Protein AF-A0A0F8W3A0-F1 (afdb_monomer_lite)

Structure (mmCIF, N/CA/C/O backbone):
data_AF-A0A0F8W3A0-F1
#
_entry.id   AF-A0A0F8W3A0-F1
#
loop_
_atom_site.group_PDB
_atom_site.id
_atom_site.type_symbol
_atom_site.label_atom_id
_atom_site.label_alt_id
_atom_site.label_comp_id
_atom_site.label_asym_id
_atom_site.label_entity_id
_atom_site.label_seq_id
_atom_site.pdbx_PDB_ins_code
_atom_site.Cartn_x
_atom_site.Cartn_y
_atom_site.Cartn_z
_atom_site.occupancy
_atom_site.B_iso_or_equiv
_atom_site.auth_seq_id
_atom_site.auth_comp_id
_atom_site.auth_asym_id
_atom_site.auth_atom_id
_atom_site.pdbx_PDB_model_num
ATOM 1 N N . MET A 1 1 ? 38.671 -34.546 41.965 1.00 46.03 1 MET A N 1
ATOM 2 C CA . MET A 1 1 ? 38.949 -34.335 40.530 1.00 46.03 1 MET A CA 1
ATOM 3 C C . MET A 1 1 ? 37.678 -34.710 39.779 1.00 46.03 1 MET A C 1
ATOM 5 O O . MET A 1 1 ? 37.329 -35.881 39.822 1.00 46.03 1 MET A O 1
ATOM 9 N N . GLY A 1 2 ? 36.982 -33.723 39.197 1.00 43.16 2 GLY A N 1
ATOM 10 C CA . GLY A 1 2 ? 35.785 -33.884 38.350 1.00 43.16 2 GLY A CA 1
ATOM 11 C C . GLY A 1 2 ? 34.471 -33.930 39.138 1.00 43.16 2 GLY A C 1
ATOM 12 O O . GLY A 1 2 ? 34.046 -35.011 39.520 1.00 43.16 2 GLY A O 1
ATOM 13 N N . ASP A 1 3 ? 33.927 -32.823 39.638 1.00 43.59 3 ASP A N 1
ATOM 14 C CA . ASP A 1 3 ? 33.270 -31.683 38.964 1.00 43.59 3 ASP A CA 1
ATOM 15 C C . ASP A 1 3 ? 31.891 -31.984 38.351 1.00 43.59 3 ASP A C 1
ATOM 17 O O . ASP A 1 3 ? 31.725 -32.617 37.311 1.00 43.59 3 ASP A O 1
ATOM 21 N N . GLU A 1 4 ? 30.916 -31.454 39.086 1.00 52.03 4 GLU A N 1
ATOM 22 C CA . GLU A 1 4 ? 29.560 -31.041 38.756 1.00 52.03 4 GLU A CA 1
ATOM 23 C C . GLU A 1 4 ? 29.328 -30.640 37.286 1.00 52.03 4 GLU A C 1
ATOM 25 O O . GLU A 1 4 ? 29.708 -29.558 36.850 1.00 52.03 4 GLU A O 1
ATOM 30 N N . ILE A 1 5 ? 28.555 -31.442 36.547 1.00 55.28 5 ILE A N 1
ATOM 31 C CA . ILE A 1 5 ? 27.807 -30.969 35.371 1.00 55.28 5 ILE A CA 1
ATOM 32 C C . ILE A 1 5 ? 26.384 -31.527 35.450 1.00 55.28 5 ILE A C 1
ATOM 34 O O . ILE A 1 5 ? 26.012 -32.473 34.766 1.00 55.28 5 ILE A O 1
ATOM 38 N N . SER A 1 6 ? 25.567 -30.947 36.329 1.00 50.50 6 SER A N 1
ATOM 39 C CA . SER A 1 6 ? 24.106 -31.093 36.257 1.00 50.50 6 SER A CA 1
ATOM 40 C C . SER A 1 6 ? 23.400 -29.863 36.824 1.00 50.50 6 SER A C 1
ATOM 42 O O . SER A 1 6 ? 22.491 -29.960 37.650 1.00 50.50 6 SER A O 1
ATOM 44 N N . LYS A 1 7 ? 23.843 -28.671 36.409 1.00 53.19 7 LYS A N 1
ATOM 45 C CA . LYS A 1 7 ? 23.241 -27.413 36.852 1.00 53.19 7 LYS A CA 1
ATOM 46 C C . LYS A 1 7 ? 23.422 -26.314 35.809 1.00 53.19 7 LYS A C 1
ATOM 48 O O . LYS A 1 7 ? 24.353 -25.535 35.917 1.00 53.19 7 LYS A O 1
ATOM 53 N N . ALA A 1 8 ? 22.540 -26.271 34.809 1.00 48.31 8 ALA A N 1
ATOM 54 C CA . ALA A 1 8 ? 22.106 -25.037 34.133 1.00 48.31 8 ALA A CA 1
ATOM 55 C C . ALA A 1 8 ? 21.257 -25.360 32.894 1.00 48.31 8 ALA A C 1
ATOM 57 O O . ALA A 1 8 ? 21.738 -25.210 31.783 1.00 48.31 8 ALA A O 1
ATOM 58 N N . MET A 1 9 ? 19.997 -25.772 33.066 1.00 46.09 9 MET A N 1
ATOM 59 C CA . MET A 1 9 ? 18.939 -25.516 32.067 1.00 46.09 9 MET A CA 1
ATOM 60 C C . MET A 1 9 ? 17.560 -25.325 32.718 1.00 46.09 9 MET A C 1
ATOM 62 O O . MET A 1 9 ? 16.527 -25.572 32.107 1.00 46.09 9 MET A O 1
ATOM 66 N N . SER A 1 10 ? 17.513 -24.779 33.938 1.00 42.81 10 SER A N 1
ATOM 67 C CA . SER A 1 10 ? 16.358 -23.970 34.333 1.00 42.81 10 SER A CA 1
ATOM 68 C C . SER A 1 10 ? 16.517 -22.613 33.650 1.00 42.81 10 SER A C 1
ATOM 70 O O . SER A 1 10 ? 16.960 -21.641 34.265 1.00 42.81 10 SER A O 1
ATOM 72 N N . GLY A 1 11 ? 16.248 -22.576 32.341 1.00 41.41 11 GLY A N 1
ATOM 73 C CA . GLY A 1 11 ? 16.001 -21.330 31.634 1.00 41.41 11 GLY A CA 1
ATOM 74 C C . GLY A 1 11 ? 14.846 -20.665 32.356 1.00 41.41 11 GLY A C 1
ATOM 75 O O . GLY A 1 11 ? 13.701 -21.088 32.208 1.00 41.41 11 GLY A O 1
ATOM 76 N N . GLY A 1 12 ? 15.179 -19.719 33.235 1.00 38.94 12 GLY A N 1
ATOM 77 C CA . GLY A 1 12 ? 14.203 -18.928 33.946 1.00 38.94 12 GLY A CA 1
ATOM 78 C C . GLY A 1 12 ? 13.277 -18.363 32.893 1.00 38.94 12 GLY A C 1
ATOM 79 O O . GLY A 1 12 ? 13.705 -17.577 32.048 1.00 38.94 12 GLY A O 1
ATOM 80 N N . ALA A 1 13 ? 12.022 -18.805 32.920 1.00 45.09 13 ALA A N 1
ATOM 81 C CA . ALA A 1 13 ? 10.947 -18.012 32.383 1.00 45.09 13 ALA A CA 1
ATOM 82 C C . ALA A 1 13 ? 11.115 -16.665 33.075 1.00 45.09 13 ALA A C 1
ATOM 84 O O . ALA A 1 13 ? 10.831 -16.532 34.265 1.00 45.09 13 ALA A O 1
ATOM 85 N N . ASN A 1 14 ? 11.709 -15.708 32.363 1.00 47.34 14 ASN A N 1
ATOM 86 C CA . ASN A 1 14 ? 11.709 -14.328 32.774 1.00 47.34 14 ASN A CA 1
ATOM 87 C C . ASN A 1 14 ? 10.236 -13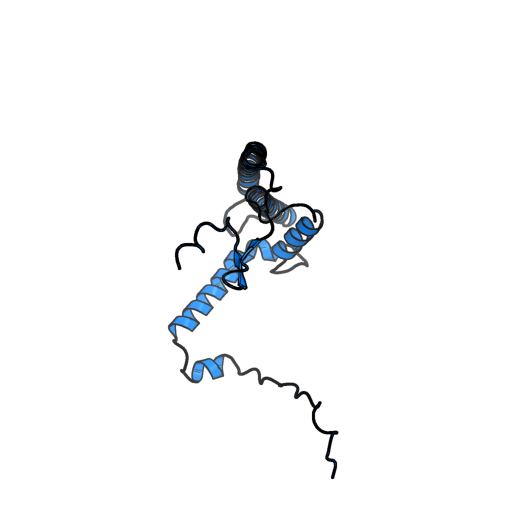.953 32.682 1.00 47.34 14 ASN A C 1
ATOM 89 O O . ASN A 1 14 ? 9.736 -13.558 31.629 1.00 47.34 14 ASN A O 1
ATOM 93 N N . THR A 1 15 ? 9.512 -14.223 33.768 1.00 48.03 15 THR A N 1
ATOM 94 C CA . THR A 1 15 ? 8.209 -13.670 34.079 1.00 48.03 15 THR A CA 1
ATOM 95 C C . THR A 1 15 ? 8.469 -12.185 34.239 1.00 48.03 15 THR A C 1
ATOM 97 O O . THR A 1 15 ? 8.573 -11.680 35.356 1.00 48.03 15 THR A O 1
ATOM 100 N N . GLY A 1 16 ? 8.717 -11.523 33.105 1.00 51.25 16 GLY A N 1
ATOM 101 C CA . GLY A 1 16 ? 8.840 -10.091 33.000 1.00 51.25 16 GLY A CA 1
ATOM 102 C C . GLY A 1 16 ? 7.542 -9.578 33.562 1.00 51.25 16 GLY A C 1
ATOM 103 O O . GLY A 1 16 ? 6.495 -9.710 32.932 1.00 51.25 16 GLY A O 1
ATOM 104 N N . GLN A 1 17 ? 7.605 -9.133 34.813 1.00 55.22 17 GLN A N 1
ATOM 105 C CA . GLN A 1 17 ? 6.503 -8.464 35.457 1.00 55.22 17 GLN A CA 1
ATOM 106 C C . GLN A 1 17 ? 6.109 -7.368 34.485 1.00 55.22 17 GLN A C 1
ATOM 108 O O . GLN A 1 17 ? 6.928 -6.507 34.165 1.00 55.22 17 GLN A O 1
ATOM 113 N N . THR A 1 18 ? 4.907 -7.473 33.926 1.00 60.84 18 THR A N 1
ATOM 114 C CA . THR A 1 18 ? 4.360 -6.446 33.057 1.00 60.84 18 THR A CA 1
ATOM 115 C C . THR A 1 18 ? 4.159 -5.236 33.954 1.00 60.84 18 THR A C 1
ATOM 117 O O . THR A 1 18 ? 3.122 -5.093 34.600 1.00 60.84 18 THR A O 1
ATOM 120 N N . GLU A 1 19 ? 5.208 -4.430 34.110 1.00 72.31 19 GLU A N 1
ATOM 121 C CA . GLU A 1 19 ? 5.129 -3.183 34.845 1.00 72.31 19 GLU A CA 1
ATOM 122 C C . GLU A 1 19 ? 3.984 -2.390 34.213 1.00 72.31 19 GLU A C 1
ATOM 124 O O . GLU A 1 19 ? 3.957 -2.173 32.998 1.00 72.31 19 GLU A O 1
ATOM 129 N N . ASN A 1 20 ? 2.981 -2.039 35.023 1.00 83.81 20 ASN A N 1
ATOM 130 C CA . ASN A 1 20 ? 1.862 -1.231 34.558 1.00 83.81 20 ASN A CA 1
ATOM 131 C C . ASN A 1 20 ? 2.443 0.057 33.949 1.00 83.81 20 ASN A C 1
ATOM 133 O O . ASN A 1 20 ? 3.260 0.725 34.579 1.00 83.81 20 ASN A O 1
ATOM 137 N N . LEU A 1 21 ? 2.019 0.416 32.734 1.00 76.94 21 LEU A N 1
ATOM 138 C CA . LEU A 1 21 ? 2.441 1.645 32.064 1.00 76.94 21 LEU A CA 1
ATOM 139 C C . LEU A 1 21 ? 2.343 2.860 33.002 1.00 76.94 21 LEU A C 1
ATOM 141 O O . LEU A 1 21 ? 3.266 3.662 33.056 1.00 76.94 21 LEU A O 1
ATOM 145 N N . GLU A 1 22 ? 1.280 2.960 33.799 1.00 80.56 22 GLU A N 1
ATOM 146 C CA . GLU A 1 22 ? 1.099 4.030 34.784 1.00 80.56 22 GLU A CA 1
ATOM 147 C C . GLU A 1 22 ? 2.208 4.053 35.841 1.00 80.56 22 GLU A C 1
ATOM 149 O O . GLU A 1 22 ? 2.667 5.129 36.216 1.00 80.56 22 GLU A O 1
ATOM 154 N N . SER A 1 23 ? 2.701 2.893 36.289 1.00 83.25 23 SER A N 1
ATOM 155 C CA . SER A 1 23 ? 3.794 2.839 37.265 1.00 83.25 23 SER A CA 1
ATOM 156 C C . SER A 1 23 ? 5.122 3.297 36.656 1.00 83.25 23 SER A C 1
ATOM 158 O O . SER A 1 23 ? 5.858 4.036 37.309 1.00 83.25 23 SER A O 1
ATOM 160 N N . ILE A 1 24 ? 5.399 2.948 35.394 1.00 80.88 24 ILE A N 1
ATOM 161 C CA . ILE A 1 24 ? 6.578 3.425 34.651 1.00 80.88 24 ILE A CA 1
ATOM 162 C C . ILE A 1 24 ? 6.500 4.943 34.446 1.00 80.88 24 ILE A C 1
ATOM 164 O O . ILE A 1 24 ? 7.482 5.652 34.674 1.00 80.88 24 ILE A O 1
ATOM 168 N N . LEU A 1 25 ? 5.327 5.449 34.055 1.00 78.56 25 LEU A N 1
ATOM 169 C CA . LEU A 1 25 ? 5.083 6.880 33.866 1.00 78.56 25 LEU A CA 1
ATOM 170 C C . LEU A 1 25 ? 5.288 7.665 35.170 1.00 78.56 25 LEU A C 1
ATOM 172 O O . LEU A 1 25 ? 5.938 8.711 35.161 1.00 78.56 25 LEU A O 1
ATOM 176 N N . ASN A 1 26 ? 4.802 7.131 36.294 1.00 82.94 26 ASN A N 1
ATOM 177 C CA . ASN A 1 26 ? 4.881 7.776 37.607 1.00 82.94 26 ASN A CA 1
ATOM 178 C C . ASN A 1 26 ? 6.303 7.832 38.190 1.00 82.94 26 ASN A C 1
ATOM 180 O O . ASN A 1 26 ? 6.562 8.660 39.060 1.00 82.94 26 ASN A O 1
ATOM 184 N N . ARG A 1 27 ? 7.244 7.006 37.707 1.00 88.44 27 ARG A N 1
ATOM 185 C CA . ARG A 1 27 ? 8.666 7.083 38.104 1.00 88.44 27 ARG A CA 1
ATOM 186 C C . ARG A 1 27 ? 9.367 8.343 37.583 1.00 88.44 27 ARG A C 1
ATOM 188 O O . ARG A 1 27 ? 10.441 8.677 38.070 1.00 88.44 27 ARG A O 1
ATOM 195 N N . GLY A 1 28 ? 8.789 9.036 36.598 1.00 82.12 28 GLY A N 1
ATOM 196 C CA . GLY A 1 28 ? 9.275 10.342 36.138 1.00 82.12 28 GLY A CA 1
ATOM 197 C C . GLY A 1 28 ? 10.562 10.320 35.305 1.00 82.12 28 GLY A C 1
ATOM 198 O O . GLY A 1 28 ? 11.107 11.379 35.016 1.00 82.12 28 GLY A O 1
ATOM 199 N N . TYR A 1 29 ? 11.050 9.147 34.888 1.00 87.44 29 TYR A N 1
ATOM 200 C CA . TYR A 1 29 ? 12.271 9.039 34.075 1.00 87.44 29 TYR A CA 1
ATOM 201 C C . TYR A 1 29 ? 12.092 9.499 32.621 1.00 87.44 29 TYR A C 1
ATOM 203 O O . TYR A 1 29 ? 13.060 9.884 31.971 1.00 87.44 29 TYR A O 1
ATOM 211 N N . GLY A 1 30 ? 10.870 9.423 32.089 1.00 85.75 30 GLY A N 1
ATOM 212 C CA . GLY A 1 30 ? 10.575 9.778 30.701 1.00 85.75 30 GLY A CA 1
ATOM 213 C C . GLY A 1 30 ? 10.087 11.216 30.543 1.00 85.75 30 GLY A C 1
ATOM 214 O O . GLY A 1 30 ? 9.406 11.750 31.415 1.00 85.75 30 GLY A O 1
ATOM 215 N N . ASP A 1 31 ? 10.367 11.819 29.388 1.00 86.56 31 ASP A N 1
ATOM 216 C CA . ASP A 1 31 ? 9.865 13.150 29.039 1.00 86.56 31 ASP A CA 1
ATOM 217 C C . ASP A 1 31 ? 8.334 13.117 28.812 1.00 86.56 31 ASP A C 1
ATOM 219 O O . ASP A 1 31 ? 7.862 12.405 27.917 1.00 86.56 31 ASP A O 1
ATOM 223 N N . PRO A 1 32 ? 7.524 13.910 29.542 1.00 87.38 32 PRO A N 1
ATOM 224 C CA . PRO A 1 32 ? 6.072 13.984 29.347 1.00 87.38 32 PRO A CA 1
ATOM 225 C C . PRO A 1 32 ? 5.630 14.290 27.905 1.00 87.38 32 PRO A C 1
ATOM 227 O O . PRO A 1 32 ? 4.557 13.853 27.469 1.00 87.38 32 PRO A O 1
ATOM 230 N N . ARG A 1 33 ? 6.453 15.014 27.131 1.00 88.88 33 ARG A N 1
ATOM 231 C CA . ARG A 1 33 ? 6.192 15.321 25.715 1.00 88.88 33 ARG A CA 1
ATOM 232 C C . ARG A 1 33 ? 6.209 14.062 24.852 1.00 88.88 33 ARG A C 1
ATOM 234 O O . ARG A 1 33 ? 5.413 13.972 23.917 1.00 88.88 33 ARG A O 1
ATOM 241 N N . PHE A 1 34 ? 7.051 13.082 25.185 1.00 90.19 34 PHE A N 1
ATOM 242 C CA . PHE A 1 34 ? 7.121 11.802 24.479 1.00 90.19 34 PHE A CA 1
ATOM 243 C C . PHE A 1 34 ? 5.819 11.007 24.634 1.00 90.19 34 PHE A C 1
ATOM 245 O O . PHE A 1 34 ? 5.243 10.546 23.652 1.00 90.19 34 PHE A O 1
ATOM 252 N N . TYR A 1 35 ? 5.262 10.932 25.842 1.00 86.56 35 TYR A N 1
ATOM 253 C CA . TYR A 1 35 ? 3.987 10.237 26.063 1.00 86.56 35 TYR A CA 1
ATOM 254 C C . TYR A 1 35 ? 2.801 10.961 25.425 1.00 86.56 35 TYR A C 1
ATOM 256 O O . TYR A 1 35 ? 1.862 10.330 24.932 1.00 86.56 35 TYR A O 1
ATOM 264 N N . ASN A 1 36 ? 2.853 12.294 25.366 1.00 86.56 36 ASN A N 1
ATOM 265 C CA . ASN A 1 36 ? 1.880 13.060 24.597 1.00 86.56 36 ASN A CA 1
ATOM 266 C C . ASN A 1 36 ? 1.965 12.751 23.092 1.00 86.56 36 ASN A C 1
ATOM 268 O O . ASN A 1 36 ? 0.932 12.608 22.438 1.00 86.56 36 ASN A O 1
ATOM 272 N N . LEU A 1 37 ? 3.178 12.604 22.549 1.00 90.25 37 LEU A N 1
ATOM 273 C CA . LEU A 1 37 ? 3.385 12.161 21.170 1.00 90.25 37 LEU A CA 1
ATOM 274 C C . LEU A 1 37 ? 2.789 10.765 20.944 1.00 90.25 37 LEU A C 1
ATOM 276 O O . LEU A 1 37 ? 2.023 10.596 19.999 1.00 90.25 37 LEU A O 1
ATOM 280 N N . LEU A 1 38 ? 3.046 9.803 21.835 1.00 89.69 38 LEU A N 1
ATOM 281 C CA . LEU A 1 38 ? 2.477 8.454 21.728 1.00 89.69 38 LEU A CA 1
ATOM 282 C C . LEU A 1 38 ? 0.942 8.460 21.741 1.00 89.69 38 LEU A C 1
ATOM 284 O O . LEU A 1 38 ? 0.323 7.778 20.925 1.00 89.69 38 LEU A O 1
ATOM 288 N N . ARG A 1 39 ? 0.307 9.281 22.591 1.00 90.06 39 ARG A N 1
ATOM 289 C CA . ARG A 1 39 ? -1.159 9.454 22.575 1.00 90.06 39 ARG A CA 1
ATOM 290 C C . ARG A 1 39 ? -1.662 9.988 21.234 1.00 90.06 39 ARG A C 1
ATOM 292 O O . ARG A 1 39 ? -2.620 9.450 20.681 1.00 90.06 39 ARG A O 1
ATOM 299 N N . LYS A 1 40 ? -0.999 11.008 20.679 1.00 91.81 40 LYS A N 1
ATOM 300 C CA . LYS A 1 40 ? -1.330 11.537 19.344 1.00 91.81 40 LYS A CA 1
ATOM 301 C C . LYS A 1 40 ? -1.155 10.472 18.258 1.00 91.81 40 LYS A C 1
ATOM 303 O O . LYS A 1 40 ? -2.014 10.353 17.387 1.00 91.81 40 LYS A O 1
ATOM 308 N N . MET A 1 41 ? -0.091 9.671 18.330 1.00 91.12 41 MET A N 1
ATOM 309 C CA . MET A 1 41 ? 0.158 8.571 17.394 1.00 91.12 41 MET A CA 1
ATOM 310 C C . MET A 1 41 ? -0.906 7.473 17.489 1.00 91.12 41 MET A C 1
ATOM 312 O O . MET A 1 41 ? -1.342 6.980 16.454 1.00 91.12 41 MET A O 1
ATOM 316 N N . ALA A 1 42 ? -1.376 7.130 18.691 1.00 88.06 42 ALA A N 1
ATOM 317 C CA . ALA A 1 42 ? -2.444 6.147 18.877 1.00 88.06 42 ALA A CA 1
ATOM 318 C C . ALA A 1 42 ? -3.761 6.596 18.217 1.00 88.06 42 ALA A C 1
ATOM 320 O O . ALA A 1 42 ? -4.399 5.819 17.504 1.00 88.06 42 ALA A O 1
ATOM 321 N N . ILE A 1 43 ? -4.130 7.872 18.390 1.00 87.75 43 ILE A N 1
ATOM 322 C CA . ILE A 1 43 ? -5.306 8.469 17.737 1.00 87.75 43 ILE A CA 1
ATOM 323 C C . ILE A 1 43 ? -5.135 8.459 16.212 1.00 87.75 43 ILE A C 1
ATOM 325 O O . ILE A 1 43 ? -6.037 8.041 15.482 1.00 87.75 43 ILE A O 1
ATOM 329 N N . LEU A 1 44 ? -3.965 8.884 15.723 1.00 84.31 44 LEU A N 1
ATOM 330 C CA . LEU A 1 44 ? -3.664 8.920 14.292 1.00 84.31 44 LEU A CA 1
ATOM 331 C C . LEU A 1 44 ? -3.706 7.523 13.664 1.00 84.31 44 LEU A C 1
ATOM 333 O O . LEU A 1 44 ? -4.267 7.367 12.582 1.00 84.31 44 LEU A O 1
ATOM 337 N N . HIS A 1 45 ? -3.156 6.518 14.346 1.00 84.75 45 HIS A N 1
ATOM 338 C CA . HIS A 1 45 ? -3.184 5.127 13.906 1.00 84.75 45 HIS A CA 1
ATOM 339 C C . HIS A 1 45 ? -4.623 4.645 13.702 1.00 84.75 45 HIS A C 1
ATOM 341 O O . HIS A 1 45 ? -4.957 4.169 12.619 1.00 84.75 45 HIS A O 1
ATOM 347 N N . GLY A 1 46 ? -5.496 4.838 14.697 1.00 80.88 46 GLY A N 1
ATOM 348 C CA . GLY A 1 46 ? -6.906 4.463 14.582 1.00 80.88 46 GLY A CA 1
ATOM 349 C C . GLY A 1 46 ? -7.613 5.173 13.424 1.00 80.88 46 GLY A C 1
ATOM 350 O O . GLY A 1 46 ? -8.330 4.534 12.659 1.00 80.88 46 GLY A O 1
ATOM 351 N N . SER A 1 47 ? -7.362 6.475 13.252 1.00 80.06 47 SER A N 1
ATOM 352 C CA . SER A 1 47 ? -7.944 7.275 12.167 1.00 80.06 47 SER A CA 1
ATOM 353 C C . SER A 1 47 ? -7.490 6.803 10.780 1.00 80.06 47 SER A C 1
ATOM 355 O O . SER A 1 47 ? -8.319 6.518 9.917 1.00 80.06 47 SER A O 1
ATOM 357 N N . LYS A 1 48 ? -6.177 6.636 10.574 1.00 76.56 48 LYS A N 1
ATOM 358 C CA . LYS A 1 48 ? -5.601 6.209 9.289 1.00 76.56 48 LYS A CA 1
ATOM 359 C C . LYS A 1 48 ? -5.950 4.772 8.931 1.00 76.56 48 LYS A C 1
ATOM 361 O O . LYS A 1 48 ? -6.089 4.452 7.754 1.00 76.56 48 LYS A O 1
ATOM 366 N N . ASN A 1 49 ? -6.092 3.911 9.932 1.00 77.31 49 ASN A N 1
ATOM 367 C CA . ASN A 1 49 ? -6.377 2.503 9.713 1.00 77.31 49 ASN A CA 1
ATOM 368 C C . ASN A 1 49 ? -7.879 2.204 9.588 1.00 77.31 49 ASN A C 1
ATOM 370 O O . ASN A 1 49 ? -8.257 1.077 9.285 1.00 77.31 49 ASN A O 1
ATOM 374 N N . LYS A 1 50 ? -8.748 3.199 9.808 1.00 75.38 50 LYS A N 1
ATOM 375 C CA . LYS A 1 50 ? -10.200 3.006 9.869 1.00 75.38 50 LYS A CA 1
ATOM 376 C C . LYS A 1 50 ? -10.789 2.436 8.581 1.00 75.38 50 LYS A C 1
ATOM 378 O O . LYS A 1 50 ? -11.688 1.606 8.673 1.00 75.38 50 LYS A O 1
ATOM 383 N N . ASP A 1 51 ? -10.289 2.837 7.416 1.00 66.94 51 ASP A N 1
ATOM 384 C CA . ASP A 1 51 ? -10.770 2.310 6.131 1.00 66.94 51 ASP A CA 1
ATOM 385 C C . ASP A 1 51 ? -10.286 0.863 5.903 1.00 66.94 51 ASP A C 1
ATOM 387 O O . ASP A 1 51 ? -11.036 0.015 5.424 1.00 66.94 51 ASP A O 1
ATOM 391 N N . TYR A 1 52 ? -9.066 0.535 6.341 1.00 66.75 52 TYR A N 1
ATOM 392 C CA . TYR A 1 52 ? -8.466 -0.794 6.169 1.00 66.75 52 TYR A CA 1
ATOM 393 C C . TYR A 1 52 ? -8.954 -1.832 7.191 1.00 66.75 52 TYR A C 1
ATOM 395 O O . TYR A 1 52 ? -9.055 -3.019 6.872 1.00 66.75 52 TYR A O 1
ATOM 403 N N . ALA A 1 53 ? -9.289 -1.394 8.406 1.00 70.94 53 ALA A N 1
ATOM 404 C CA . ALA A 1 53 ? -9.733 -2.245 9.508 1.00 70.94 53 ALA A CA 1
ATOM 405 C C . ALA A 1 53 ? -11.179 -2.750 9.362 1.00 70.94 53 ALA A C 1
ATOM 407 O O . ALA A 1 53 ? -11.621 -3.579 10.156 1.00 70.94 53 ALA A O 1
ATOM 408 N N . GLN A 1 54 ? -11.923 -2.256 8.368 1.00 68.44 54 GLN A N 1
ATOM 409 C CA . GLN A 1 54 ? -13.339 -2.581 8.162 1.00 68.44 54 GLN A CA 1
ATOM 410 C C . GLN A 1 54 ? -13.583 -3.795 7.250 1.00 68.44 54 GLN A C 1
ATOM 412 O O . GLN A 1 54 ? -14.729 -4.205 7.087 1.00 68.44 54 GLN A O 1
ATOM 417 N N . GLY A 1 55 ? -12.533 -4.421 6.704 1.00 63.53 55 GLY A N 1
ATOM 418 C CA . GLY A 1 55 ? -12.613 -5.561 5.775 1.00 63.53 55 GLY A CA 1
ATOM 419 C C . GLY A 1 55 ? -13.041 -6.912 6.377 1.00 63.53 55 GLY A C 1
ATOM 420 O O . GLY A 1 55 ? -12.547 -7.957 5.955 1.00 63.53 55 GLY A O 1
ATOM 421 N N . GLY A 1 56 ? -13.921 -6.929 7.380 1.00 64.50 56 GLY A N 1
ATOM 422 C CA . GLY A 1 56 ? -14.473 -8.157 7.964 1.00 64.50 56 GLY A CA 1
ATOM 423 C C . GLY A 1 56 ? -13.504 -8.921 8.881 1.00 64.50 56 GLY A C 1
ATOM 424 O O . GLY A 1 56 ? -12.820 -8.331 9.715 1.00 64.50 56 GLY A O 1
ATOM 425 N N . LYS A 1 57 ? -13.457 -10.259 8.758 1.00 68.44 57 LYS A N 1
ATOM 426 C CA . LYS A 1 57 ? -12.766 -11.179 9.698 1.00 68.44 57 LYS A CA 1
ATOM 427 C C . LYS A 1 57 ? -11.253 -10.954 9.840 1.00 68.44 57 LYS A C 1
ATOM 429 O O . LYS A 1 57 ? -10.654 -11.470 10.775 1.00 68.44 57 LYS A O 1
ATOM 434 N N . GLN A 1 58 ? -10.634 -10.216 8.921 1.00 69.06 58 GLN A N 1
ATOM 435 C CA . GLN A 1 58 ? -9.184 -9.991 8.886 1.00 69.06 58 GLN A CA 1
ATOM 436 C C . GLN A 1 58 ? -8.724 -8.836 9.799 1.00 69.06 58 GLN A C 1
ATOM 438 O O . GLN A 1 58 ? -7.525 -8.657 10.009 1.00 69.06 58 GLN A O 1
ATOM 443 N N . GLY A 1 59 ? -9.665 -8.072 10.368 1.00 75.56 59 GLY A N 1
ATOM 444 C CA . GLY A 1 59 ? -9.390 -7.066 11.392 1.00 75.56 59 GLY A CA 1
ATOM 445 C C . GLY A 1 59 ? -8.499 -5.911 10.926 1.00 75.56 59 GLY A C 1
ATOM 446 O O . GLY A 1 59 ? -8.407 -5.588 9.743 1.00 75.56 59 GLY A O 1
ATOM 447 N N . HIS A 1 60 ? -7.822 -5.279 11.885 1.00 79.62 60 HIS A N 1
ATOM 448 C CA . HIS A 1 60 ? -7.054 -4.046 11.689 1.00 79.62 60 HIS A CA 1
ATOM 449 C C . HIS A 1 60 ? -5.786 -4.202 10.828 1.00 79.62 60 HIS A C 1
ATOM 451 O O . HIS A 1 60 ? -5.196 -3.198 10.457 1.00 79.62 60 HIS A O 1
ATOM 457 N N . LEU A 1 61 ? -5.370 -5.423 10.475 1.00 83.00 61 LEU A N 1
ATOM 458 C CA . LEU A 1 61 ? -4.232 -5.682 9.573 1.00 83.00 61 LEU A CA 1
ATOM 459 C C . LEU A 1 61 ? -4.661 -6.360 8.260 1.00 83.00 61 LEU A C 1
ATOM 461 O O . LEU A 1 61 ? -3.842 -6.965 7.558 1.00 83.00 61 LEU A O 1
ATOM 465 N N . GLY A 1 62 ? -5.955 -6.309 7.927 1.00 80.94 62 GLY A N 1
ATOM 466 C CA . GLY A 1 62 ? -6.503 -7.067 6.804 1.00 80.94 62 GLY A CA 1
ATOM 467 C C . GLY A 1 62 ? -5.907 -6.685 5.450 1.00 80.94 62 GLY A C 1
ATOM 468 O O . GLY A 1 62 ? -5.622 -7.566 4.643 1.00 80.94 62 GLY A O 1
ATOM 469 N N . ASN A 1 63 ? -5.631 -5.400 5.230 1.00 79.25 63 ASN A N 1
ATOM 470 C CA . ASN A 1 63 ? -4.972 -4.911 4.016 1.00 79.25 63 ASN A CA 1
ATOM 471 C C . ASN A 1 63 ? -3.572 -5.520 3.825 1.00 79.25 63 ASN A C 1
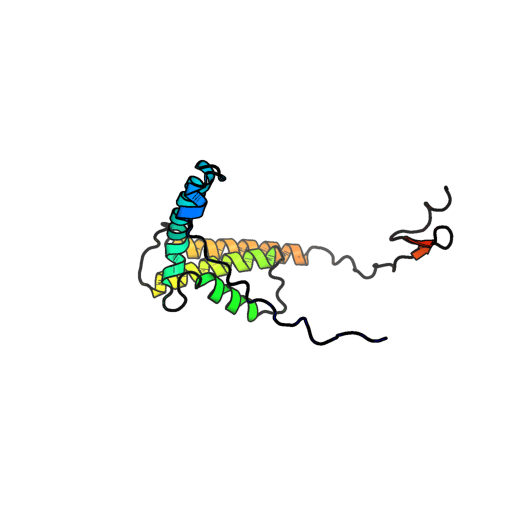ATOM 473 O O . ASN A 1 63 ? -3.279 -6.060 2.762 1.00 79.25 63 ASN A O 1
ATOM 477 N N . PHE A 1 64 ? -2.730 -5.518 4.863 1.00 83.94 64 PHE A N 1
ATOM 478 C CA . PHE A 1 64 ? -1.393 -6.113 4.809 1.00 83.94 64 PHE A CA 1
ATOM 479 C C . PHE A 1 64 ? -1.463 -7.616 4.534 1.00 83.94 64 PHE A C 1
ATOM 481 O O . PHE A 1 64 ? -0.684 -8.152 3.743 1.00 83.94 64 PHE A O 1
ATOM 488 N N . THR A 1 65 ? -2.435 -8.298 5.140 1.00 86.94 65 THR A N 1
ATOM 489 C CA . THR A 1 65 ? -2.648 -9.734 4.932 1.00 86.94 65 THR A CA 1
ATOM 490 C C . THR A 1 65 ? -3.053 -10.038 3.487 1.00 86.94 65 THR A C 1
ATOM 492 O O . THR A 1 65 ? -2.468 -10.923 2.868 1.00 86.94 65 THR A O 1
ATOM 495 N N . ARG A 1 66 ? -4.005 -9.290 2.912 1.00 86.25 66 ARG A N 1
ATOM 496 C CA . ARG A 1 66 ? -4.463 -9.500 1.527 1.00 86.25 66 ARG A CA 1
ATOM 497 C C . ARG A 1 66 ? -3.391 -9.153 0.502 1.00 86.25 66 ARG A C 1
ATOM 499 O O . ARG A 1 66 ? -3.092 -9.980 -0.354 1.00 86.25 66 ARG A O 1
ATOM 506 N N . VAL A 1 67 ? -2.770 -7.979 0.620 1.00 87.00 67 VAL A N 1
ATOM 507 C CA . VAL A 1 67 ? -1.714 -7.551 -0.309 1.00 87.00 67 VAL A CA 1
ATOM 508 C C . VAL A 1 67 ? -0.539 -8.527 -0.262 1.00 87.00 67 VAL A C 1
ATOM 510 O O . VAL A 1 67 ? -0.079 -8.977 -1.307 1.00 87.00 67 VAL A O 1
ATOM 513 N N . SER A 1 68 ? -0.089 -8.943 0.929 1.00 90.00 68 SER A N 1
ATOM 514 C CA . SER A 1 68 ? 0.994 -9.934 1.029 1.00 90.00 68 SER A CA 1
ATOM 515 C C . SER A 1 68 ? 0.608 -11.303 0.458 1.00 90.00 68 SER A C 1
ATOM 517 O O . SER A 1 68 ? 1.447 -11.950 -0.168 1.00 90.00 68 SER A O 1
ATOM 519 N N . ALA A 1 69 ? -0.645 -11.741 0.617 1.00 92.00 69 ALA A N 1
ATOM 520 C CA . ALA A 1 69 ? -1.133 -12.974 0.005 1.00 92.00 69 ALA A CA 1
ATOM 521 C C . ALA A 1 69 ? -1.115 -12.899 -1.530 1.00 92.00 69 ALA A C 1
ATOM 523 O O . ALA A 1 69 ? -0.680 -13.855 -2.165 1.00 92.00 69 ALA A O 1
ATOM 524 N N . ILE A 1 70 ? -1.498 -11.758 -2.117 1.00 92.06 70 ILE A N 1
ATOM 525 C CA . ILE A 1 70 ? -1.418 -11.527 -3.568 1.00 92.06 70 ILE A CA 1
ATOM 526 C C . ILE A 1 70 ? 0.040 -11.559 -4.037 1.00 92.06 70 ILE A C 1
ATOM 528 O O . ILE A 1 70 ? 0.356 -12.270 -4.987 1.00 92.06 70 ILE A O 1
ATOM 532 N N . LYS A 1 71 ? 0.951 -10.860 -3.345 1.00 94.12 71 LYS A N 1
ATOM 533 C CA . LYS A 1 71 ? 2.380 -10.832 -3.711 1.00 94.12 71 LYS A CA 1
ATOM 534 C C . LYS A 1 71 ? 3.007 -12.227 -3.754 1.00 94.12 71 LYS A C 1
ATOM 536 O O . LYS A 1 71 ? 3.801 -12.519 -4.644 1.00 94.12 71 LYS A O 1
ATOM 541 N N . LYS A 1 72 ? 2.609 -13.115 -2.834 1.00 95.50 72 LYS A N 1
ATOM 542 C CA . LYS A 1 72 ? 3.079 -14.512 -2.784 1.00 95.50 72 LYS A CA 1
ATOM 543 C C . LYS A 1 72 ? 2.692 -15.342 -4.010 1.00 95.50 72 LYS A C 1
ATOM 545 O O . LYS A 1 72 ? 3.345 -16.349 -4.261 1.00 95.50 72 LYS A O 1
ATOM 550 N N . LEU A 1 73 ? 1.674 -14.937 -4.773 1.00 96.44 73 LEU A N 1
ATOM 551 C CA . LEU A 1 73 ? 1.289 -15.618 -6.014 1.00 96.44 73 LEU A CA 1
ATOM 552 C C . LEU A 1 73 ? 2.305 -15.397 -7.150 1.00 96.44 73 LEU A C 1
ATOM 554 O O . LEU A 1 73 ? 2.263 -16.117 -8.143 1.00 96.44 73 LEU A O 1
ATOM 558 N N . TYR A 1 74 ? 3.235 -14.446 -6.997 1.00 96.38 74 TYR A N 1
ATOM 559 C CA . TYR A 1 74 ? 4.208 -14.059 -8.021 1.00 96.38 74 TYR A CA 1
ATOM 560 C C . TYR A 1 74 ? 5.647 -14.073 -7.467 1.00 96.38 74 TYR A C 1
ATOM 562 O O . TYR A 1 74 ? 6.263 -13.019 -7.310 1.00 96.38 74 TYR A O 1
ATOM 570 N N . PRO A 1 75 ? 6.219 -15.253 -7.161 1.00 93.81 75 PRO A N 1
ATOM 571 C CA . PRO A 1 75 ? 7.522 -15.362 -6.493 1.00 93.81 75 PRO A CA 1
ATOM 572 C C . PRO A 1 75 ? 8.717 -14.896 -7.342 1.00 93.81 75 PRO A C 1
ATOM 574 O O . PRO A 1 75 ? 9.766 -14.595 -6.787 1.00 93.81 75 PRO A O 1
ATOM 577 N N . GLY A 1 76 ? 8.577 -14.840 -8.671 1.00 94.75 76 GLY A N 1
ATOM 578 C CA . GLY A 1 76 ? 9.609 -14.324 -9.581 1.00 94.75 76 GLY A CA 1
ATOM 579 C C . GLY A 1 76 ? 9.496 -12.827 -9.878 1.00 94.75 76 GLY A C 1
ATOM 580 O O . GLY A 1 76 ? 10.280 -12.307 -10.666 1.00 94.75 76 GLY A O 1
ATOM 581 N N . PHE A 1 77 ? 8.505 -12.145 -9.305 1.00 95.81 77 PHE A N 1
ATOM 582 C CA . PHE A 1 77 ? 8.297 -10.721 -9.525 1.00 95.81 77 PHE A CA 1
ATOM 583 C C . PHE A 1 77 ? 9.134 -9.905 -8.532 1.00 95.81 77 PHE A C 1
ATOM 585 O O . PHE A 1 77 ? 8.995 -10.074 -7.318 1.00 95.81 77 PHE A O 1
ATOM 592 N N . ASP A 1 78 ? 9.990 -9.012 -9.033 1.00 96.12 78 ASP A N 1
ATOM 593 C CA . ASP A 1 78 ? 10.789 -8.131 -8.180 1.00 96.12 78 ASP A CA 1
ATOM 594 C C . ASP A 1 78 ? 9.949 -6.956 -7.666 1.00 96.12 78 ASP A C 1
ATOM 596 O O . ASP A 1 78 ? 9.866 -5.891 -8.279 1.00 96.12 78 ASP A O 1
ATOM 600 N N . TRP A 1 79 ? 9.352 -7.152 -6.492 1.00 95.00 79 TRP A N 1
ATOM 601 C CA . TRP A 1 79 ? 8.579 -6.131 -5.782 1.00 95.00 79 TRP A CA 1
ATOM 602 C C . TRP A 1 79 ? 9.407 -4.930 -5.298 1.00 95.00 79 TRP A C 1
ATOM 604 O O . TRP A 1 79 ? 8.810 -3.952 -4.853 1.00 95.00 79 TRP A O 1
ATOM 614 N N . SER A 1 80 ? 10.744 -4.999 -5.338 1.00 95.44 80 SER A N 1
ATOM 615 C CA . SER A 1 80 ? 11.632 -3.907 -4.914 1.00 95.44 80 SER A CA 1
ATOM 616 C C . SER A 1 80 ? 12.050 -2.975 -6.055 1.00 95.44 80 SER A C 1
ATOM 618 O O . SER A 1 80 ? 12.497 -1.858 -5.794 1.00 95.44 80 SER A O 1
ATOM 620 N N . SER A 1 81 ? 11.860 -3.396 -7.310 1.00 96.00 81 SER A N 1
ATOM 621 C CA . SER A 1 81 ? 12.104 -2.555 -8.486 1.00 96.00 81 SER A CA 1
ATOM 622 C C . SER A 1 81 ? 11.174 -1.328 -8.518 1.00 96.00 81 SER A C 1
ATOM 624 O O . SER A 1 81 ? 10.080 -1.357 -7.934 1.00 96.00 81 SER A O 1
ATOM 626 N N . PRO A 1 82 ? 11.547 -0.240 -9.221 1.00 97.06 82 PRO A N 1
ATOM 627 C CA . PRO A 1 82 ? 10.636 0.876 -9.470 1.00 97.06 82 PRO A CA 1
ATOM 628 C C . PRO A 1 82 ? 9.325 0.418 -10.122 1.00 97.06 82 PRO A C 1
ATOM 630 O O . PRO A 1 82 ? 8.247 0.802 -9.662 1.00 97.06 82 PRO A O 1
ATOM 633 N N . PHE A 1 83 ? 9.405 -0.455 -11.135 1.00 97.25 83 PHE A N 1
ATOM 634 C CA . PHE A 1 83 ? 8.233 -1.057 -11.769 1.00 97.25 83 PHE A CA 1
ATOM 635 C C . PHE A 1 83 ? 7.379 -1.833 -10.756 1.00 97.25 83 PHE A C 1
ATOM 637 O O . PHE A 1 83 ? 6.174 -1.598 -10.638 1.00 97.25 83 PHE A O 1
ATOM 644 N N . GLY A 1 84 ? 8.004 -2.696 -9.954 1.00 96.94 84 GLY A N 1
ATOM 645 C CA . GLY A 1 84 ? 7.321 -3.478 -8.928 1.00 96.94 84 GLY A CA 1
ATOM 646 C C . GLY A 1 84 ? 6.666 -2.632 -7.839 1.00 96.94 84 GLY A C 1
ATOM 647 O O . GLY A 1 84 ? 5.562 -2.947 -7.392 1.00 96.94 84 GLY A O 1
ATOM 648 N N . THR A 1 85 ? 7.287 -1.511 -7.478 1.00 96.56 85 THR A N 1
ATOM 649 C CA . THR A 1 85 ? 6.730 -0.533 -6.533 1.00 96.56 85 THR A CA 1
ATOM 650 C C . THR A 1 85 ? 5.482 0.146 -7.101 1.00 96.56 85 THR A C 1
ATOM 652 O O . THR A 1 85 ? 4.489 0.308 -6.389 1.00 96.56 85 THR A O 1
ATOM 655 N N . ALA A 1 86 ? 5.483 0.499 -8.391 1.00 97.31 86 ALA A N 1
ATOM 656 C CA . ALA A 1 86 ? 4.302 1.061 -9.047 1.00 97.31 86 ALA A CA 1
ATOM 657 C C . ALA A 1 86 ? 3.133 0.058 -9.073 1.00 97.31 86 ALA A C 1
ATOM 659 O O . ALA A 1 86 ? 1.996 0.428 -8.770 1.00 97.31 86 ALA A O 1
ATOM 660 N N . ILE A 1 87 ? 3.415 -1.222 -9.349 1.00 97.75 87 ILE A N 1
ATOM 661 C CA . ILE A 1 87 ? 2.411 -2.296 -9.278 1.00 97.75 87 ILE A CA 1
ATOM 662 C C . ILE A 1 87 ? 1.879 -2.472 -7.847 1.00 97.75 87 ILE A C 1
ATOM 664 O O . ILE A 1 87 ? 0.674 -2.649 -7.665 1.00 97.75 87 ILE A O 1
ATOM 668 N N . ASP A 1 88 ? 2.729 -2.374 -6.822 1.00 95.75 88 ASP A N 1
ATOM 669 C CA . ASP A 1 88 ? 2.293 -2.455 -5.422 1.00 95.75 88 ASP A CA 1
ATOM 670 C C . ASP A 1 88 ? 1.326 -1.323 -5.040 1.00 95.75 88 ASP A C 1
ATOM 672 O O . ASP A 1 88 ? 0.281 -1.556 -4.427 1.00 95.75 88 ASP A O 1
ATOM 676 N N . TYR A 1 89 ? 1.629 -0.089 -5.448 1.00 95.12 89 TYR A N 1
ATOM 677 C CA . TYR A 1 89 ? 0.741 1.050 -5.206 1.00 95.12 89 TYR A CA 1
ATOM 678 C C . TYR A 1 89 ? -0.579 0.927 -5.966 1.00 95.12 89 TYR A C 1
ATOM 680 O O . TYR A 1 89 ? -1.637 1.184 -5.388 1.00 95.12 89 TYR A O 1
ATOM 688 N N . MET A 1 90 ? -0.541 0.441 -7.208 1.00 96.00 90 MET A N 1
ATOM 689 C CA . MET A 1 90 ? -1.746 0.125 -7.973 1.00 96.00 90 MET A CA 1
ATOM 690 C C . MET A 1 90 ? -2.618 -0.919 -7.253 1.00 96.00 90 MET A C 1
ATOM 692 O O . MET A 1 90 ? -3.818 -0.704 -7.070 1.00 96.00 90 MET A O 1
ATOM 696 N N . LEU A 1 91 ? -2.021 -2.022 -6.783 1.00 93.81 91 LEU A N 1
ATOM 697 C CA . LEU A 1 91 ? -2.726 -3.073 -6.037 1.00 93.81 91 LEU A CA 1
ATOM 698 C C . LEU A 1 91 ? -3.354 -2.545 -4.747 1.00 93.81 91 LEU A C 1
ATOM 700 O O . LEU A 1 91 ? -4.479 -2.914 -4.412 1.00 93.81 91 LEU A O 1
ATOM 704 N N . LYS A 1 92 ? -2.652 -1.661 -4.034 1.00 90.62 92 LYS A N 1
ATOM 705 C CA . LYS A 1 92 ? -3.162 -1.040 -2.809 1.00 90.62 92 LYS A CA 1
ATOM 706 C C . LYS A 1 92 ? -4.420 -0.206 -3.065 1.00 90.62 92 LYS A C 1
ATOM 708 O O . LYS A 1 92 ? -5.372 -0.301 -2.291 1.00 90.62 92 LYS A O 1
ATOM 713 N N . GLN A 1 93 ? -4.435 0.592 -4.133 1.00 92.31 93 GLN A N 1
ATOM 714 C CA . GLN A 1 93 ? -5.598 1.418 -4.483 1.00 92.31 93 GLN A CA 1
ATOM 715 C C . GLN A 1 93 ? -6.778 0.563 -4.952 1.00 92.31 93 GLN A C 1
ATOM 717 O O . GLN A 1 93 ? -7.921 0.815 -4.566 1.00 92.31 93 GLN A O 1
ATOM 722 N N . LEU A 1 94 ? -6.494 -0.511 -5.694 1.00 93.12 94 LEU A N 1
ATOM 723 C CA . LEU A 1 94 ? -7.505 -1.480 -6.102 1.00 93.12 94 LEU A CA 1
ATOM 724 C C . LEU A 1 94 ? -8.130 -2.207 -4.897 1.00 93.12 94 LEU A C 1
ATOM 726 O O . LEU A 1 94 ? -9.354 -2.298 -4.814 1.00 93.12 94 LEU A O 1
ATOM 730 N N . ASP A 1 95 ? -7.324 -2.681 -3.938 1.00 89.19 95 ASP A N 1
ATOM 731 C CA . ASP A 1 95 ? -7.827 -3.304 -2.700 1.00 89.19 95 ASP A CA 1
ATOM 732 C C . ASP A 1 95 ? -8.719 -2.338 -1.910 1.00 89.19 95 ASP A C 1
ATOM 734 O O . ASP A 1 95 ? -9.812 -2.713 -1.483 1.00 89.19 95 ASP A O 1
ATOM 738 N N . ALA A 1 96 ? -8.305 -1.073 -1.780 1.00 87.38 96 ALA A N 1
ATOM 739 C CA . ALA A 1 96 ? -9.103 -0.049 -1.111 1.00 87.38 96 ALA A CA 1
ATOM 740 C C . ALA A 1 96 ? -10.463 0.170 -1.802 1.00 87.38 96 ALA A C 1
ATOM 742 O O . ALA A 1 96 ? -11.495 0.189 -1.127 1.00 87.38 96 ALA A O 1
ATOM 743 N N . ALA A 1 97 ? -10.486 0.271 -3.136 1.00 90.56 97 ALA A N 1
ATOM 744 C CA . ALA A 1 97 ? -11.722 0.413 -3.908 1.00 90.56 97 ALA A CA 1
ATOM 745 C C . ALA A 1 97 ? -12.662 -0.792 -3.725 1.00 90.56 97 ALA A C 1
ATOM 747 O O . ALA A 1 97 ? -13.856 -0.618 -3.468 1.00 90.56 97 ALA A O 1
ATOM 748 N N . MET A 1 98 ? -12.124 -2.015 -3.800 1.00 89.12 98 MET A N 1
ATOM 749 C CA . MET A 1 98 ? -12.906 -3.243 -3.616 1.00 89.12 98 MET A CA 1
ATOM 750 C C . MET A 1 98 ? -13.471 -3.364 -2.201 1.00 89.12 98 MET A C 1
ATOM 752 O O . MET A 1 98 ? -14.615 -3.789 -2.034 1.00 89.12 98 MET A O 1
ATOM 756 N N . ILE A 1 99 ? -12.708 -2.960 -1.181 1.00 86.19 99 ILE A N 1
ATOM 757 C CA .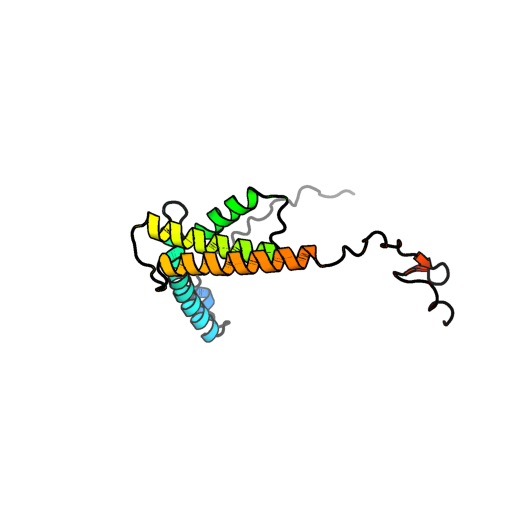 ILE A 1 99 ? -13.199 -2.946 0.198 1.00 86.19 99 ILE A CA 1
ATOM 758 C C . ILE A 1 99 ? -14.374 -1.986 0.335 1.00 86.19 99 ILE A C 1
ATOM 760 O O . ILE A 1 99 ? -15.430 -2.428 0.789 1.00 86.19 99 ILE A O 1
ATOM 764 N N . LEU A 1 100 ? -14.232 -0.730 -0.106 1.00 86.62 100 LEU A N 1
ATOM 765 C CA . LEU A 1 100 ? -15.310 0.268 -0.054 1.00 86.62 100 LEU A CA 1
ATOM 766 C C . LEU A 1 100 ? -16.578 -0.228 -0.758 1.00 86.62 100 LEU A C 1
ATOM 768 O O . LEU A 1 100 ? -17.677 -0.109 -0.210 1.00 86.62 100 LEU A O 1
ATOM 772 N N . TYR A 1 101 ? -16.410 -0.852 -1.928 1.00 89.31 101 TYR A N 1
ATOM 773 C CA . TYR A 1 101 ? -17.504 -1.477 -2.662 1.00 89.31 101 TYR A CA 1
ATOM 774 C C . TYR A 1 101 ? -18.172 -2.592 -1.844 1.00 89.31 101 TYR A C 1
ATOM 776 O O . TYR A 1 101 ? -19.385 -2.577 -1.654 1.00 89.31 101 TYR A O 1
ATOM 784 N N . SER A 1 102 ? -17.383 -3.524 -1.300 1.00 86.81 102 SER A N 1
ATOM 785 C CA . SER A 1 102 ? -17.897 -4.684 -0.559 1.00 86.81 102 SER A CA 1
ATOM 786 C C . SER A 1 102 ? -18.635 -4.320 0.731 1.00 86.81 102 SER A C 1
ATOM 788 O O . SER A 1 102 ? -19.592 -4.998 1.100 1.00 86.81 102 SER A O 1
ATOM 790 N N . VAL A 1 103 ? -18.209 -3.255 1.422 1.00 83.38 103 VAL A N 1
ATOM 791 C CA . VAL A 1 103 ? -18.836 -2.819 2.679 1.00 83.38 103 VAL A CA 1
ATOM 792 C C . VAL A 1 103 ? -20.025 -1.883 2.451 1.00 83.38 103 VAL A C 1
ATOM 794 O O . VAL A 1 103 ? -20.760 -1.608 3.399 1.00 83.38 103 VAL A O 1
ATOM 797 N N . GLY A 1 104 ? -20.214 -1.383 1.222 1.00 81.88 104 GLY A N 1
ATOM 798 C CA . GLY A 1 104 ? -21.301 -0.472 0.862 1.00 81.88 104 GLY A CA 1
ATOM 799 C C . GLY A 1 104 ? -21.232 0.879 1.580 1.00 81.88 104 GLY A C 1
ATOM 800 O O . GLY A 1 104 ? -22.266 1.418 1.975 1.00 81.88 104 GLY A O 1
ATOM 801 N N . ARG A 1 105 ? -20.025 1.412 1.819 1.00 73.62 105 ARG A N 1
ATOM 802 C CA . ARG A 1 105 ? -19.817 2.661 2.578 1.00 73.62 105 ARG A CA 1
ATOM 803 C C . ARG A 1 105 ? -18.872 3.618 1.865 1.00 73.62 105 ARG A C 1
ATOM 805 O O . ARG A 1 105 ? -18.020 3.211 1.083 1.00 73.62 105 ARG A O 1
ATOM 812 N N . GLN A 1 106 ? -19.015 4.899 2.196 1.00 76.62 106 GLN A N 1
ATOM 813 C CA . GLN A 1 106 ? -18.070 5.942 1.807 1.00 76.62 106 GLN A CA 1
ATOM 814 C C . GLN A 1 106 ? -16.791 5.858 2.646 1.00 76.62 106 GLN A C 1
ATOM 816 O O . GLN A 1 106 ? -16.818 5.429 3.804 1.00 76.62 106 GLN A O 1
ATOM 821 N N . SER A 1 107 ? -15.673 6.274 2.053 1.00 77.56 107 SER A N 1
ATOM 822 C CA . SER A 1 107 ? -14.387 6.341 2.743 1.00 77.56 107 SER A CA 1
ATOM 823 C C . SER A 1 107 ? -14.429 7.362 3.876 1.00 77.56 107 SER A C 1
ATOM 825 O O . SER A 1 107 ? -14.994 8.446 3.736 1.00 77.56 107 SER A O 1
ATOM 827 N N . VAL A 1 108 ? -13.780 7.044 4.998 1.00 70.12 108 VAL A N 1
ATOM 828 C CA . VAL A 1 108 ? -13.612 8.005 6.094 1.00 70.12 108 VAL A CA 1
ATOM 829 C C . VAL A 1 108 ? -12.488 8.996 5.795 1.00 70.12 108 VAL A C 1
ATOM 831 O O . VAL A 1 108 ? -12.504 10.116 6.301 1.00 70.12 108 VAL A O 1
ATOM 834 N N . THR A 1 109 ? -11.516 8.597 4.974 1.00 69.88 109 THR A N 1
ATOM 835 C CA . THR A 1 109 ? -10.430 9.474 4.516 1.00 69.88 109 THR A CA 1
ATOM 836 C C . THR A 1 109 ? -10.858 10.439 3.406 1.00 69.88 109 THR A C 1
ATOM 838 O O . THR A 1 109 ? -10.129 11.388 3.134 1.00 69.88 109 THR A O 1
ATOM 841 N N . GLY A 1 110 ? -12.058 10.257 2.839 1.00 74.62 110 GLY A N 1
ATOM 842 C CA . GLY A 1 110 ? -12.684 11.162 1.868 1.00 74.62 110 GLY A CA 1
ATOM 843 C C . GLY A 1 110 ? -12.473 10.775 0.402 1.00 74.62 110 GLY A C 1
ATOM 844 O O . GLY A 1 110 ? -13.110 11.354 -0.470 1.00 74.62 110 GLY A O 1
ATOM 845 N N . GLU A 1 111 ? -11.631 9.780 0.124 1.00 79.81 111 GLU A N 1
ATOM 846 C CA . GLU A 1 111 ? -11.365 9.292 -1.234 1.00 79.81 111 GLU A CA 1
ATOM 847 C C . GLU A 1 111 ? -12.321 8.133 -1.556 1.00 79.81 111 GLU A C 1
ATOM 849 O O . GLU A 1 111 ? -12.206 7.044 -0.981 1.00 79.81 111 GLU A O 1
ATOM 854 N N . ASN A 1 112 ? -13.292 8.359 -2.446 1.00 89.69 112 ASN A N 1
ATOM 855 C CA . ASN A 1 112 ? -14.285 7.351 -2.809 1.00 89.69 112 ASN A CA 1
ATOM 856 C C . ASN A 1 112 ? -13.752 6.401 -3.894 1.00 89.69 112 ASN A C 1
ATOM 858 O O . ASN A 1 112 ? -12.612 6.479 -4.350 1.00 89.69 112 ASN A O 1
ATOM 862 N N . ILE A 1 113 ? -14.592 5.440 -4.285 1.00 92.06 113 ILE A N 1
ATOM 863 C CA . ILE A 1 113 ? -14.250 4.431 -5.294 1.00 92.06 113 ILE A CA 1
ATOM 864 C C . ILE A 1 113 ? -13.742 5.068 -6.605 1.00 92.06 113 ILE A C 1
ATOM 866 O O . ILE A 1 113 ? -12.713 4.603 -7.091 1.00 92.06 113 ILE A O 1
ATOM 870 N N . PRO A 1 114 ? -14.378 6.110 -7.186 1.00 94.62 114 PRO A N 1
ATOM 871 C CA . PRO A 1 114 ? -13.895 6.703 -8.433 1.00 94.62 114 PRO A CA 1
ATOM 872 C C . PRO A 1 114 ? -12.478 7.276 -8.333 1.00 94.62 114 PRO A C 1
ATOM 874 O O . PRO A 1 114 ? -11.673 7.029 -9.225 1.00 94.62 114 PRO A O 1
ATOM 877 N N . GLU A 1 115 ? -12.148 7.983 -7.252 1.00 94.06 115 GLU A N 1
ATOM 878 C CA . GLU A 1 115 ? -10.819 8.563 -7.028 1.00 94.06 115 GLU A CA 1
ATOM 879 C C . GLU A 1 115 ? -9.761 7.458 -6.895 1.00 94.06 115 GLU A C 1
ATOM 881 O O . GLU A 1 115 ? -8.717 7.504 -7.539 1.00 94.06 115 GLU A O 1
ATOM 886 N N . ARG A 1 116 ? -10.078 6.383 -6.163 1.00 93.31 116 ARG A N 1
ATOM 887 C CA . ARG A 1 116 ? -9.199 5.205 -6.047 1.00 93.31 116 ARG A CA 1
ATOM 888 C C . ARG A 1 116 ? -8.960 4.518 -7.393 1.00 93.31 116 ARG A C 1
ATOM 890 O O . ARG A 1 116 ? -7.853 4.065 -7.670 1.00 93.31 116 ARG A O 1
ATOM 897 N N . LEU A 1 117 ? -9.983 4.436 -8.245 1.00 96.06 117 LEU A N 1
ATOM 898 C CA . LEU A 1 117 ? -9.850 3.871 -9.592 1.00 96.06 117 LEU A CA 1
ATOM 899 C C . LEU A 1 117 ? -9.071 4.796 -10.540 1.00 96.06 117 LEU A C 1
ATOM 901 O O . LEU A 1 117 ? -8.366 4.303 -11.421 1.00 96.06 117 LEU A O 1
ATOM 905 N N . GLN A 1 118 ? -9.145 6.116 -10.352 1.00 97.31 118 GLN A N 1
ATOM 906 C CA . GLN A 1 118 ? -8.275 7.059 -11.058 1.00 97.31 118 GLN A CA 1
ATOM 907 C C . GLN A 1 118 ? -6.809 6.850 -10.663 1.00 97.31 118 GLN A C 1
ATOM 909 O O . GLN A 1 118 ? -5.962 6.770 -11.551 1.00 97.31 118 GLN A O 1
ATOM 914 N N . ASP A 1 119 ? -6.511 6.654 -9.374 1.00 95.81 119 ASP A N 1
ATOM 915 C CA . ASP A 1 119 ? -5.150 6.324 -8.930 1.00 95.81 119 ASP A CA 1
ATOM 916 C C . ASP A 1 119 ? -4.640 5.028 -9.580 1.00 95.81 119 ASP A C 1
ATOM 918 O O . ASP A 1 119 ? -3.495 4.970 -10.027 1.00 95.81 119 ASP A O 1
ATOM 922 N N . VAL A 1 120 ? -5.488 3.995 -9.692 1.00 97.44 120 VAL A N 1
ATOM 923 C CA . VAL A 1 120 ? -5.147 2.753 -10.414 1.00 97.44 120 VAL A CA 1
ATOM 924 C C . VAL A 1 120 ? -4.751 3.053 -11.863 1.00 97.44 120 VAL A C 1
ATOM 926 O O . VAL A 1 120 ? -3.726 2.555 -12.329 1.00 97.44 120 VAL A O 1
ATOM 929 N N . ALA A 1 121 ? -5.513 3.897 -12.564 1.00 98.06 121 ALA A N 1
ATOM 930 C CA . ALA A 1 121 ? -5.191 4.291 -13.934 1.00 98.06 121 ALA A CA 1
ATOM 931 C C . ALA A 1 121 ? -3.849 5.043 -14.013 1.00 98.06 121 ALA A C 1
ATOM 933 O O . ALA A 1 121 ? -3.009 4.707 -14.851 1.00 98.06 121 ALA A O 1
ATOM 934 N N . ILE A 1 122 ? -3.595 5.992 -13.106 1.00 98.00 122 ILE A N 1
ATOM 935 C CA . ILE A 1 122 ? -2.323 6.729 -13.044 1.00 98.00 122 ILE A CA 1
ATOM 936 C C . ILE A 1 122 ? -1.145 5.782 -12.790 1.00 98.00 122 ILE A C 1
ATOM 938 O O . ILE A 1 122 ? -0.165 5.808 -13.539 1.00 98.00 122 ILE A O 1
ATOM 942 N N . TYR A 1 123 ? -1.241 4.903 -11.789 1.00 97.94 123 TYR A N 1
ATOM 943 C CA . TYR A 1 123 ? -0.168 3.954 -11.487 1.00 97.94 123 TYR A CA 1
ATOM 944 C C . TYR A 1 123 ? 0.055 2.943 -12.613 1.00 97.94 123 TYR A C 1
ATOM 946 O O . TYR A 1 123 ? 1.201 2.577 -12.860 1.00 97.94 123 TYR A O 1
ATOM 954 N N . SER A 1 124 ? -0.989 2.548 -13.348 1.00 97.81 124 SER A N 1
ATOM 955 C CA . SER A 1 124 ? -0.835 1.695 -14.533 1.00 97.81 124 SER A CA 1
ATOM 956 C C . SER A 1 124 ? -0.035 2.383 -15.651 1.00 97.81 124 SER A C 1
ATOM 958 O O . SER A 1 124 ? 0.833 1.762 -16.273 1.00 97.81 124 SER A O 1
ATOM 960 N N . GLY A 1 125 ? -0.252 3.688 -15.857 1.00 97.75 125 GLY A N 1
ATOM 961 C CA . GLY A 1 125 ? 0.519 4.496 -16.802 1.00 97.75 125 GLY A CA 1
ATOM 962 C C . GLY A 1 125 ? 1.984 4.625 -16.382 1.00 97.75 125 GLY A C 1
ATOM 963 O O . GLY A 1 125 ? 2.879 4.367 -17.183 1.00 97.75 125 GLY A O 1
ATOM 964 N N . ILE A 1 126 ? 2.238 4.932 -15.105 1.00 97.44 126 ILE A N 1
ATOM 965 C CA . ILE A 1 126 ? 3.601 5.004 -14.550 1.00 97.44 126 ILE A CA 1
ATOM 966 C C . ILE A 1 126 ? 4.315 3.653 -14.675 1.00 97.44 126 ILE A C 1
ATOM 968 O O . ILE A 1 126 ? 5.454 3.605 -15.129 1.00 97.44 126 ILE A O 1
ATOM 972 N N . ALA A 1 127 ? 3.645 2.552 -14.325 1.00 97.81 127 ALA A N 1
ATOM 973 C CA . ALA A 1 127 ? 4.207 1.210 -14.446 1.00 97.81 127 ALA A CA 1
ATOM 974 C C . ALA A 1 127 ? 4.579 0.879 -15.902 1.00 97.81 127 ALA A C 1
ATOM 976 O O . ALA A 1 127 ? 5.621 0.278 -16.146 1.00 97.81 127 ALA A O 1
ATOM 977 N N . THR A 1 128 ? 3.773 1.321 -16.872 1.00 98.19 128 THR A N 1
ATOM 978 C CA . THR A 1 128 ? 4.076 1.149 -18.302 1.00 98.19 128 THR A CA 1
ATOM 979 C C . THR A 1 128 ? 5.368 1.864 -18.699 1.00 98.19 128 THR A C 1
ATOM 981 O O . THR A 1 128 ? 6.203 1.269 -19.377 1.00 98.19 128 THR A O 1
ATOM 984 N N . LEU A 1 129 ? 5.553 3.112 -18.259 1.00 97.56 129 LEU A N 1
ATOM 985 C CA . LEU A 1 129 ? 6.766 3.888 -18.547 1.00 97.56 129 LEU A CA 1
ATOM 986 C C . LEU A 1 129 ? 8.003 3.263 -17.889 1.00 97.56 129 LEU A C 1
ATOM 988 O O . LEU A 1 129 ? 9.007 3.046 -18.556 1.00 97.56 129 LEU A O 1
ATOM 992 N N . LEU A 1 130 ? 7.903 2.884 -16.612 1.00 96.38 130 LEU A N 1
ATOM 993 C CA . LEU A 1 130 ? 9.008 2.248 -15.886 1.00 96.38 130 LEU A CA 1
ATOM 994 C C . LEU A 1 130 ? 9.421 0.915 -16.517 1.00 96.38 130 LEU A C 1
ATOM 996 O O . LEU A 1 130 ? 10.609 0.628 -16.634 1.00 96.38 130 LEU A O 1
ATOM 1000 N N . TRP A 1 131 ? 8.452 0.121 -16.977 1.00 96.44 131 TRP A N 1
ATOM 1001 C CA . TRP A 1 131 ? 8.739 -1.104 -17.717 1.00 96.44 131 TRP A CA 1
ATOM 1002 C C . TRP A 1 131 ? 9.507 -0.820 -19.013 1.00 96.44 131 TRP A C 1
ATOM 1004 O O . TRP A 1 131 ? 10.473 -1.516 -19.323 1.00 96.44 131 TRP A O 1
ATOM 1014 N N . GLN A 1 132 ? 9.089 0.196 -19.775 1.00 95.31 132 GLN A N 1
ATOM 1015 C CA . GLN A 1 132 ? 9.774 0.599 -21.007 1.00 95.31 132 GLN A CA 1
ATOM 1016 C C . GLN A 1 132 ? 11.213 1.037 -20.727 1.00 95.31 132 GLN A C 1
ATOM 1018 O O . GLN A 1 132 ? 12.120 0.567 -21.415 1.00 95.31 132 GLN A O 1
ATOM 1023 N N . ASP A 1 133 ? 11.429 1.854 -19.695 1.00 94.00 133 ASP A N 1
ATOM 1024 C CA . ASP A 1 133 ? 12.763 2.292 -19.278 1.00 94.00 133 ASP A CA 1
ATOM 1025 C C . ASP A 1 133 ? 13.663 1.092 -18.942 1.00 94.00 133 ASP A C 1
ATOM 1027 O O . ASP A 1 133 ? 14.789 1.007 -19.436 1.00 94.00 133 ASP A O 1
ATOM 1031 N N . GLU A 1 134 ? 13.153 0.103 -18.197 1.00 89.81 134 GLU A N 1
ATOM 1032 C CA . GLU A 1 134 ? 13.883 -1.136 -17.885 1.00 89.81 134 GLU A CA 1
ATOM 1033 C C . GLU A 1 134 ? 14.278 -1.936 -19.137 1.00 89.81 134 GLU A C 1
ATOM 1035 O O . GLU A 1 134 ? 15.338 -2.566 -19.153 1.00 89.81 134 GLU A O 1
ATOM 1040 N N . GLN A 1 135 ? 13.462 -1.910 -20.200 1.00 88.38 135 GLN A N 1
ATOM 1041 C CA . GLN A 1 135 ? 13.804 -2.573 -21.466 1.00 88.38 135 GLN A CA 1
ATOM 1042 C C . GLN A 1 135 ? 14.823 -1.781 -22.298 1.00 88.38 135 GLN A C 1
ATOM 1044 O O . GLN A 1 135 ? 15.569 -2.379 -23.078 1.00 88.38 135 GLN A O 1
ATOM 1049 N N . MET A 1 136 ? 14.841 -0.450 -22.170 1.00 82.81 136 MET A N 1
ATOM 1050 C CA . MET A 1 136 ? 15.726 0.430 -22.940 1.00 82.81 136 MET A CA 1
ATOM 1051 C C . MET A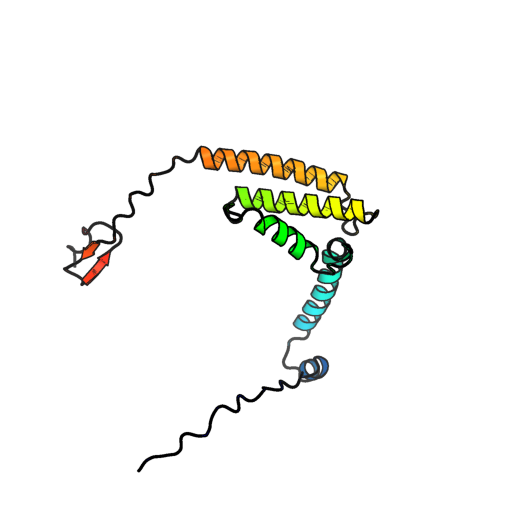 1 136 ? 17.133 0.542 -22.353 1.00 82.81 136 MET A C 1
ATOM 1053 O O . MET A 1 136 ? 18.060 0.893 -23.086 1.00 82.81 136 MET A O 1
ATOM 1057 N N . VAL A 1 137 ? 17.329 0.222 -21.069 1.00 73.19 137 VAL A N 1
ATOM 1058 C CA . VAL A 1 137 ? 18.674 0.109 -20.494 1.00 73.19 137 VAL A CA 1
ATOM 1059 C C . VAL A 1 137 ? 19.386 -1.062 -21.180 1.00 73.19 137 VAL A C 1
ATOM 1061 O O . VAL A 1 137 ? 18.952 -2.211 -21.039 1.00 73.19 137 VAL A O 1
ATOM 1064 N N . PRO A 1 138 ? 20.493 -0.825 -21.917 1.00 65.50 138 PRO A N 1
ATOM 1065 C CA . PRO A 1 138 ? 21.282 -1.916 -22.458 1.00 65.50 138 PRO A CA 1
ATOM 1066 C C . PRO A 1 138 ? 21.664 -2.812 -21.290 1.00 65.50 138 PRO A C 1
ATOM 1068 O O . PRO A 1 138 ? 22.246 -2.328 -20.318 1.00 65.50 138 PRO A O 1
ATOM 1071 N N . LYS A 1 139 ? 21.342 -4.107 -21.369 1.00 64.31 139 LYS A N 1
ATOM 1072 C CA . LYS A 1 139 ? 21.878 -5.095 -20.434 1.00 64.31 139 LYS A CA 1
ATOM 1073 C C . LYS A 1 139 ? 23.386 -5.092 -20.635 1.00 64.31 139 LYS A C 1
ATOM 1075 O O . LYS A 1 139 ? 23.900 -5.832 -21.472 1.00 64.31 139 LYS A O 1
ATOM 1080 N N . ILE A 1 140 ? 24.090 -4.202 -19.930 1.00 58.81 140 ILE A N 1
ATOM 1081 C CA . ILE A 1 140 ? 25.541 -4.222 -19.827 1.00 58.81 140 ILE A CA 1
ATOM 1082 C C . ILE A 1 140 ? 25.816 -5.636 -19.360 1.00 58.81 140 ILE A C 1
ATOM 1084 O O . ILE A 1 140 ? 25.388 -6.015 -18.272 1.00 58.81 140 ILE A O 1
ATOM 1088 N N . ASN A 1 141 ? 26.386 -6.450 -20.248 1.00 55.09 141 ASN A N 1
ATOM 1089 C CA . ASN A 1 141 ? 26.642 -7.851 -19.982 1.00 55.09 141 ASN A CA 1
ATOM 1090 C C . ASN A 1 141 ? 27.362 -7.934 -18.635 1.00 55.09 141 ASN A C 1
ATOM 1092 O O . ASN A 1 141 ? 28.557 -7.657 -18.556 1.00 55.09 141 ASN A O 1
ATOM 1096 N N . ALA A 1 142 ? 26.654 -8.365 -17.589 1.00 52.94 142 ALA A N 1
ATOM 1097 C CA . ALA A 1 142 ? 27.194 -8.625 -16.257 1.00 52.94 142 ALA A CA 1
ATOM 1098 C C . ALA A 1 142 ? 28.144 -9.845 -16.253 1.00 52.94 142 ALA A C 1
ATOM 1100 O O . ALA A 1 142 ? 28.374 -10.476 -15.232 1.00 52.94 142 ALA A O 1
ATOM 1101 N N . LYS A 1 143 ? 28.738 -10.180 -17.407 1.00 49.97 143 LYS A N 1
ATOM 1102 C CA . LYS A 1 143 ? 29.862 -11.107 -17.568 1.00 49.97 143 LYS A CA 1
ATOM 1103 C C . LYS A 1 143 ? 31.210 -10.391 -17.435 1.00 49.97 143 LYS A C 1
ATOM 1105 O O . LYS A 1 143 ? 32.175 -10.734 -18.110 1.00 49.97 143 LYS A O 1
ATOM 1110 N N . SER A 1 144 ? 31.279 -9.384 -16.572 1.00 53.97 144 SER A N 1
ATOM 1111 C CA . SER A 1 144 ? 32.537 -8.761 -16.164 1.00 53.97 144 SER A CA 1
ATOM 1112 C C . SER A 1 144 ? 32.593 -8.587 -14.645 1.00 53.97 144 SER A C 1
ATOM 1114 O O . SER A 1 144 ? 33.209 -7.649 -14.146 1.00 53.97 144 SER A O 1
ATOM 1116 N N . GLU A 1 145 ? 32.025 -9.522 -13.886 1.00 55.09 145 GLU A N 1
ATOM 1117 C CA . GLU A 1 145 ? 32.647 -9.867 -12.610 1.00 55.09 145 GLU A CA 1
ATOM 1118 C C . GLU A 1 145 ? 33.968 -10.566 -12.946 1.00 55.09 145 GLU A C 1
ATOM 1120 O O . GLU A 1 145 ? 34.057 -11.788 -13.054 1.00 55.09 145 GLU A O 1
ATOM 1125 N N . ARG A 1 146 ? 35.015 -9.776 -13.214 1.00 60.66 146 ARG A N 1
ATOM 1126 C CA . ARG A 1 146 ? 36.371 -10.311 -13.110 1.00 60.66 146 ARG A CA 1
ATOM 1127 C C . ARG A 1 146 ? 36.521 -10.678 -11.641 1.00 60.66 146 ARG A C 1
ATOM 1129 O O . ARG A 1 146 ? 36.399 -9.799 -10.791 1.00 60.66 146 ARG A O 1
ATOM 1136 N N . ALA A 1 147 ? 36.717 -11.966 -11.360 1.00 64.25 147 ALA A N 1
ATOM 1137 C CA . ALA A 1 147 ? 37.032 -12.431 -10.019 1.00 64.25 147 ALA A CA 1
ATOM 1138 C C . ALA A 1 147 ? 38.124 -11.524 -9.423 1.00 64.25 147 ALA A C 1
ATOM 1140 O O . ALA A 1 147 ? 39.039 -11.129 -10.159 1.00 64.25 147 ALA A O 1
ATOM 1141 N N . PRO A 1 148 ? 38.022 -11.150 -8.136 1.00 64.62 148 PRO A N 1
ATOM 1142 C CA . PRO A 1 148 ? 39.029 -10.306 -7.522 1.00 64.62 148 PRO A CA 1
ATOM 1143 C C . PRO A 1 148 ? 40.399 -10.963 -7.707 1.00 64.62 148 PRO A C 1
ATOM 1145 O O . PRO A 1 148 ? 40.555 -12.172 -7.524 1.00 64.62 148 PRO A O 1
ATOM 1148 N N . ILE A 1 149 ? 41.382 -10.174 -8.128 1.00 69.94 149 ILE A N 1
ATOM 1149 C CA . ILE A 1 149 ? 42.722 -10.687 -8.409 1.00 69.94 149 ILE A CA 1
ATOM 1150 C C . ILE A 1 149 ? 43.493 -10.657 -7.090 1.00 69.94 149 ILE A C 1
ATOM 1152 O O . ILE A 1 149 ? 43.568 -9.613 -6.436 1.00 69.94 149 ILE A O 1
ATOM 1156 N N . PHE A 1 150 ? 44.034 -11.803 -6.682 1.00 76.38 150 PHE A N 1
ATOM 1157 C CA . PHE A 1 150 ? 44.931 -11.881 -5.535 1.00 76.38 150 PHE A CA 1
ATOM 1158 C C . PHE A 1 150 ? 46.255 -11.196 -5.887 1.00 76.38 150 PHE A C 1
ATOM 1160 O O . PHE A 1 150 ? 46.854 -11.492 -6.920 1.00 76.38 150 PHE A O 1
ATOM 1167 N N . CYS A 1 151 ? 46.688 -10.247 -5.062 1.00 75.38 151 CYS A N 1
ATOM 1168 C CA . CYS A 1 151 ? 47.956 -9.560 -5.251 1.00 75.38 151 CYS A CA 1
ATOM 1169 C C . CYS A 1 151 ? 49.037 -10.212 -4.385 1.00 75.38 151 CYS A C 1
ATOM 1171 O O . CYS A 1 151 ? 49.028 -10.056 -3.165 1.00 75.38 151 CYS A O 1
ATOM 1173 N N . ASP A 1 152 ? 50.011 -10.871 -5.016 1.00 75.50 152 ASP A N 1
ATOM 1174 C CA . ASP A 1 152 ? 51.120 -11.545 -4.318 1.00 75.50 152 ASP A CA 1
ATOM 1175 C C . ASP A 1 152 ? 52.055 -10.579 -3.567 1.00 75.50 152 ASP A C 1
ATOM 1177 O O . ASP A 1 152 ? 52.825 -11.001 -2.709 1.00 75.50 152 ASP A O 1
ATOM 1181 N N . ILE A 1 153 ? 51.993 -9.276 -3.869 1.00 75.25 153 ILE A N 1
ATOM 1182 C CA . ILE A 1 153 ? 52.824 -8.251 -3.220 1.00 75.25 153 ILE A CA 1
ATOM 1183 C C . ILE A 1 153 ? 52.261 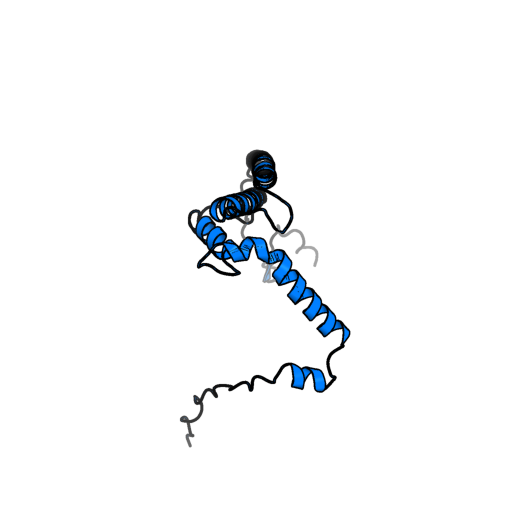-7.878 -1.844 1.00 75.25 153 ILE A C 1
ATOM 1185 O O . ILE A 1 153 ? 53.021 -7.705 -0.896 1.00 75.25 153 ILE A O 1
ATOM 1189 N N . CYS A 1 154 ? 50.938 -7.733 -1.725 1.00 78.69 154 CYS A N 1
ATOM 1190 C CA . CYS A 1 154 ? 50.300 -7.283 -0.483 1.00 78.69 154 CYS A CA 1
ATOM 1191 C C . CYS A 1 154 ? 49.494 -8.375 0.236 1.00 78.69 154 CYS A C 1
ATOM 1193 O O . CYS A 1 154 ? 49.121 -8.175 1.388 1.00 78.69 154 CYS A O 1
ATOM 1195 N N . GLY A 1 155 ? 49.216 -9.511 -0.411 1.00 79.12 155 GLY A N 1
ATOM 1196 C CA . GLY A 1 155 ? 48.438 -10.614 0.156 1.00 79.12 155 GLY A CA 1
ATOM 1197 C C . GLY A 1 155 ? 46.923 -10.375 0.216 1.00 79.12 155 GLY A C 1
ATOM 1198 O O . GLY A 1 155 ? 46.228 -11.104 0.921 1.00 79.12 155 GLY A O 1
ATOM 1199 N N . TYR A 1 156 ? 46.396 -9.373 -0.498 1.00 73.62 156 TYR A N 1
ATOM 1200 C CA . TYR A 1 156 ? 44.967 -9.037 -0.510 1.00 73.62 156 TYR A CA 1
ATOM 1201 C C . TYR A 1 156 ? 44.334 -9.191 -1.8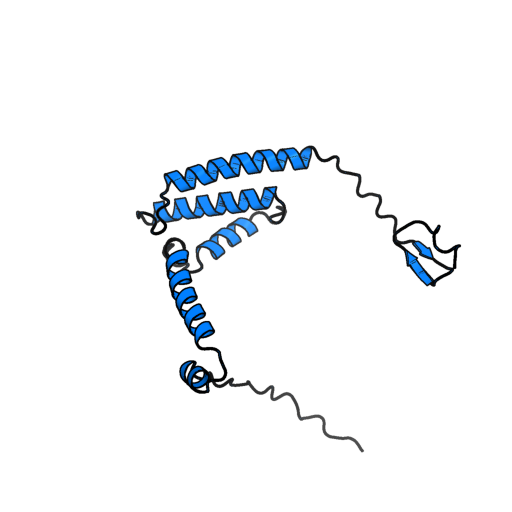99 1.00 73.62 156 TYR A C 1
ATOM 1203 O O . TYR A 1 156 ? 44.983 -9.059 -2.938 1.00 73.62 156 TYR A O 1
ATOM 1211 N N . PHE A 1 157 ? 43.026 -9.450 -1.903 1.00 75.00 157 PHE A N 1
ATOM 1212 C CA . PHE A 1 157 ? 42.184 -9.485 -3.096 1.00 75.00 157 PHE A CA 1
ATOM 1213 C C . PHE A 1 157 ? 41.761 -8.068 -3.492 1.00 75.00 157 PHE A C 1
ATOM 1215 O O . PHE A 1 157 ? 41.106 -7.377 -2.709 1.00 75.00 157 PHE A O 1
ATOM 1222 N N . HIS A 1 158 ? 42.099 -7.643 -4.712 1.00 66.38 158 HIS A N 1
ATOM 1223 C CA . HIS A 1 158 ? 41.719 -6.327 -5.225 1.00 66.38 158 HIS A CA 1
ATOM 1224 C C . HIS A 1 158 ? 40.629 -6.429 -6.304 1.00 66.38 158 HIS A C 1
ATOM 1226 O O . HIS A 1 158 ? 40.721 -7.276 -7.197 1.00 66.38 158 HIS A O 1
ATOM 1232 N N . PRO A 1 159 ? 39.611 -5.547 -6.268 1.00 61.03 159 PRO A N 1
ATOM 1233 C CA . PRO A 1 159 ? 38.538 -5.542 -7.261 1.00 61.03 159 PRO A CA 1
ATOM 1234 C C . PRO A 1 159 ? 38.949 -4.963 -8.632 1.00 61.03 159 PRO A C 1
ATOM 1236 O O . PRO A 1 159 ? 38.177 -5.066 -9.580 1.00 61.03 159 PRO A O 1
ATOM 1239 N N . PHE A 1 160 ? 40.149 -4.378 -8.778 1.00 59.50 160 PHE A N 1
ATOM 1240 C CA . PHE A 1 160 ? 40.622 -3.744 -10.021 1.00 59.50 160 PHE A CA 1
ATOM 1241 C C . PHE A 1 160 ? 42.098 -4.067 -10.327 1.00 59.50 160 PHE A C 1
ATOM 1243 O O . PHE A 1 160 ? 42.849 -4.452 -9.433 1.00 59.50 160 PHE A O 1
ATOM 1250 N N . GLN A 1 161 ? 42.504 -3.938 -11.602 1.00 57.72 161 GLN A N 1
ATOM 1251 C CA . GLN A 1 161 ? 43.836 -4.321 -12.098 1.00 57.72 161 GLN A CA 1
ATOM 1252 C C . GLN A 1 161 ? 44.989 -3.645 -11.331 1.00 57.72 161 GLN A C 1
ATOM 1254 O O . GLN A 1 161 ? 44.959 -2.456 -11.018 1.00 57.72 161 GLN A O 1
ATOM 1259 N N . ILE A 1 162 ? 46.008 -4.466 -11.058 1.00 55.69 162 ILE A N 1
ATOM 1260 C CA . ILE A 1 162 ? 47.201 -4.256 -10.226 1.00 55.69 162 ILE A CA 1
ATOM 1261 C C . ILE A 1 162 ? 48.141 -3.210 -10.849 1.00 55.69 162 ILE A C 1
ATOM 1263 O O . ILE A 1 162 ? 49.237 -3.529 -11.300 1.00 55.69 162 ILE A O 1
ATOM 1267 N N . GLU A 1 163 ? 47.733 -1.947 -10.906 1.00 55.59 163 GLU A N 1
ATOM 1268 C CA . GLU A 1 163 ? 48.633 -0.862 -11.331 1.00 55.59 163 GLU A CA 1
ATOM 1269 C C . GLU A 1 163 ? 48.983 0.088 -10.177 1.00 55.59 163 GLU A C 1
ATOM 1271 O O . GLU A 1 163 ? 49.971 0.817 -10.237 1.00 55.59 163 GLU A O 1
ATOM 1276 N N . GLN A 1 164 ? 48.256 0.001 -9.056 1.00 54.31 164 GLN A N 1
ATOM 1277 C CA . GLN A 1 164 ? 48.550 0.771 -7.842 1.00 54.31 164 GLN A CA 1
ATOM 1278 C C . GLN A 1 164 ? 49.534 0.089 -6.875 1.00 54.31 164 GLN A C 1
ATOM 1280 O O . GLN A 1 164 ? 50.189 0.790 -6.110 1.00 54.31 164 GLN A O 1
ATOM 1285 N N . CYS A 1 165 ? 49.734 -1.234 -6.935 1.00 53.69 165 CYS A N 1
ATOM 1286 C CA . CYS A 1 165 ? 50.663 -1.923 -6.022 1.00 53.69 165 CYS A CA 1
ATOM 1287 C C . CYS A 1 165 ? 52.152 -1.709 -6.346 1.00 53.69 165 CYS A C 1
ATOM 1289 O O . CYS A 1 165 ? 52.990 -2.060 -5.531 1.00 53.69 165 CYS A O 1
ATOM 1291 N N . ARG A 1 166 ? 52.508 -1.127 -7.502 1.00 55.34 166 ARG A N 1
ATOM 1292 C CA . ARG A 1 166 ? 53.913 -0.845 -7.868 1.00 55.34 166 ARG A CA 1
ATOM 1293 C C . ARG A 1 166 ? 54.468 0.475 -7.309 1.00 55.34 166 ARG A C 1
ATOM 1295 O O . ARG A 1 166 ? 55.599 0.821 -7.632 1.00 55.34 166 ARG A O 1
ATOM 1302 N N . LYS A 1 167 ? 53.682 1.241 -6.543 1.00 56.00 167 LYS A N 1
ATOM 1303 C CA . LYS A 1 167 ? 54.076 2.570 -6.026 1.00 56.00 167 LYS A CA 1
ATOM 1304 C C . LYS A 1 167 ? 54.285 2.633 -4.505 1.00 56.00 167 LYS A C 1
ATOM 1306 O O . LYS A 1 167 ? 54.470 3.732 -3.988 1.00 56.00 167 LYS A O 1
ATOM 1311 N N . LEU A 1 168 ? 54.258 1.493 -3.817 1.00 54.31 168 LEU A N 1
ATOM 1312 C CA . LEU A 1 168 ? 54.644 1.341 -2.410 1.00 54.31 168 LEU A CA 1
ATOM 1313 C C . LEU A 1 168 ? 55.869 0.431 -2.337 1.00 54.31 168 LEU A C 1
ATOM 1315 O O . LEU A 1 168 ? 56.738 0.714 -1.488 1.00 54.31 168 LEU A O 1
#

Organism: NCBI:txid412755

pLDDT: mean 78.59, std 16.48, range [38.94, 98.19]

Foldseek 3Di:
DDDDDDDDDPPPPPPVPPQPPVNVVVVVPDDPVVVVVVVVVVVVLCLVQVLVQQQPPCGSCNLVVVLVVVVVVCPPDDCPAPLNVLVSQLVSLVVSLVSCVVVVHADSVRQHNVNSVVSNVVSVVVSVVSVVVVVPPPPPPPVPQPPFDQDPQPRDGHSDDPPVSVPD

Sequence (168 aa):
MGDEISKAMSGGANTGQTENLESILNRGYGDPRFYNLLRKMAILHGSKNKDYAQGGKQGHLGNFTRVSAIKKLYPGFDWSSPFGTAIDYMLKQLDAAMILYSVGRQSVTGENIPERLQDVAIYSGIATLLWQDEQMVPKINAKSERAPIFCDICGYFHPFQIEQCRKL

Radius of gyration: 28.15 Å; chains: 1; bounding box: 76×50×64 Å

Secondary structure (DSSP, 8-state):
--------------------HHHHHHT--S-HHHHHHHHHHHHHHHHHHTTGGGSGGGGGGHHHHHHHHHHTT-TTS-TTSHHHHHHHHHHHHHHHHHHHHHHT---SSS--HHHHHHHHHHHHHHHHHHHHHHHHS----STT---PEEETTTTEEESS-SSSGGG-